Protein AF-A0AAV9Z8F1-F1 (afdb_monomer_lite)

Foldseek 3Di:
DPLVVLVVVQVVVQVPDPDDDRDDSVNSVVVVVVVVVVVVVLVCLCPPVPAHQDPVPGGDRPDPVVVVVVVVVCVVDPD

Organism: NCBI:txid2862362

pLDDT: mean 80.75, std 13.17, range [55.34, 96.94]

Radius of gyration: 19.47 Å; chains: 1; bounding box: 49×25×37 Å

Structure (mmCIF, N/CA/C/O backbone):
data_AF-A0AAV9Z8F1-F1
#
_entry.id   AF-A0AAV9Z8F1-F1
#
loop_
_atom_site.group_PDB
_atom_site.id
_atom_site.type_symbol
_atom_site.label_atom_id
_atom_site.label_alt_id
_atom_site.label_comp_id
_atom_site.label_asym_id
_atom_site.label_entity_id
_atom_site.label_seq_id
_atom_site.pdbx_PDB_ins_code
_atom_site.Cartn_x
_atom_site.Cartn_y
_atom_site.Cartn_z
_atom_site.occupancy
_atom_site.B_iso_or_equiv
_atom_site.auth_seq_id
_atom_site.auth_comp_id
_atom_site.auth_asym_id
_atom_site.auth_atom_id
_atom_site.pdbx_PDB_model_num
ATOM 1 N N . TYR A 1 1 ? -11.291 5.308 -3.737 1.00 74.75 1 TYR A N 1
ATOM 2 C CA . TYR A 1 1 ? -12.192 4.149 -3.920 1.00 74.75 1 TYR A CA 1
ATOM 3 C C . TYR A 1 1 ? -13.610 4.507 -3.532 1.00 74.75 1 TYR A C 1
ATOM 5 O O . TYR A 1 1 ? -13.798 5.357 -2.664 1.00 74.75 1 TYR A O 1
ATOM 13 N N . LYS A 1 2 ? -14.593 3.870 -4.181 1.00 89.88 2 LYS A N 1
ATOM 14 C CA . LYS A 1 2 ? -16.013 4.075 -3.880 1.00 89.88 2 LYS A CA 1
ATOM 15 C C . LYS A 1 2 ? -16.280 3.703 -2.406 1.00 89.88 2 LYS A C 1
ATOM 17 O O . LYS A 1 2 ? -15.843 2.628 -1.989 1.00 89.88 2 LYS A O 1
ATOM 22 N N . PRO A 1 3 ? -16.984 4.540 -1.621 1.00 91.12 3 PRO A N 1
ATOM 23 C CA . PRO A 1 3 ? -17.246 4.272 -0.204 1.00 91.12 3 PRO A CA 1
ATOM 24 C C . PRO A 1 3 ? -17.853 2.886 0.105 1.00 91.12 3 PRO A C 1
ATOM 26 O O . PRO A 1 3 ? -17.405 2.265 1.067 1.00 91.12 3 PRO A O 1
ATOM 29 N N . PRO A 1 4 ? -18.782 2.335 -0.709 1.00 94.69 4 PRO A N 1
ATOM 30 C CA . PRO A 1 4 ? -19.320 0.992 -0.476 1.00 94.69 4 PRO A CA 1
ATOM 31 C C . PRO A 1 4 ? -18.260 -0.117 -0.482 1.00 94.69 4 PRO A C 1
ATOM 33 O O . PRO A 1 4 ? -18.333 -1.034 0.328 1.00 94.69 4 PRO A O 1
ATOM 36 N N . VAL A 1 5 ? -17.246 -0.011 -1.347 1.00 92.69 5 VAL A N 1
ATOM 37 C CA . VAL A 1 5 ? -16.166 -1.008 -1.446 1.00 92.69 5 VAL A CA 1
ATOM 38 C C . VAL A 1 5 ? -15.303 -0.982 -0.190 1.00 92.69 5 VAL A C 1
ATOM 40 O O . VAL A 1 5 ? -15.008 -2.024 0.383 1.00 92.69 5 VAL A O 1
ATOM 43 N N . ILE A 1 6 ? -14.951 0.215 0.286 1.00 95.56 6 ILE A N 1
ATOM 44 C CA . ILE A 1 6 ? -14.146 0.379 1.504 1.00 95.56 6 ILE A CA 1
ATOM 45 C C . ILE A 1 6 ? -14.885 -0.207 2.710 1.00 95.56 6 ILE A C 1
ATOM 47 O O . ILE A 1 6 ? -14.279 -0.916 3.512 1.00 95.56 6 ILE A O 1
ATOM 51 N N . ARG A 1 7 ? -16.199 0.034 2.809 1.00 95.56 7 ARG A N 1
ATOM 52 C CA . ARG A 1 7 ? -17.046 -0.558 3.851 1.00 95.56 7 ARG A CA 1
ATOM 53 C C . ARG A 1 7 ? -17.079 -2.076 3.778 1.00 95.5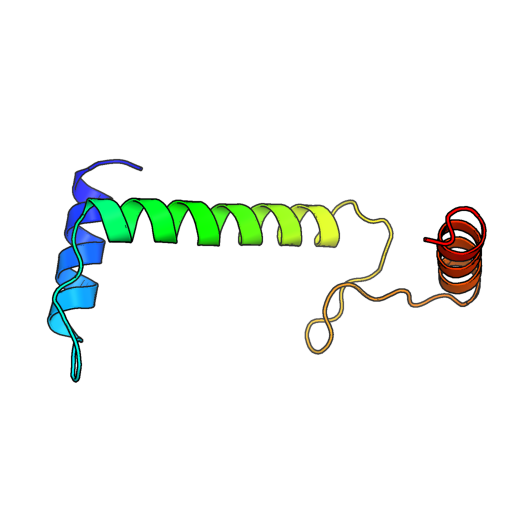6 7 ARG A C 1
ATOM 55 O O . ARG A 1 7 ? -16.856 -2.727 4.794 1.00 95.56 7 ARG A O 1
ATOM 62 N N . ALA A 1 8 ? -17.299 -2.639 2.592 1.00 95.44 8 ALA A N 1
ATOM 63 C CA . ALA A 1 8 ? -17.295 -4.086 2.400 1.00 95.44 8 ALA A CA 1
ATOM 64 C C . ALA A 1 8 ? -15.954 -4.708 2.830 1.00 95.44 8 ALA A C 1
ATOM 66 O O . ALA A 1 8 ? -15.942 -5.671 3.594 1.00 95.44 8 ALA A O 1
ATOM 67 N N . CYS A 1 9 ? -14.825 -4.110 2.431 1.00 93.75 9 CYS A N 1
ATOM 68 C CA . CYS A 1 9 ? -13.494 -4.546 2.856 1.00 93.75 9 CYS A CA 1
ATOM 69 C C . CYS A 1 9 ? -13.309 -4.443 4.375 1.00 93.75 9 CYS A C 1
ATOM 71 O O . CYS A 1 9 ? -12.807 -5.375 4.996 1.00 93.75 9 CYS A O 1
ATOM 73 N N . MET A 1 10 ? -13.736 -3.340 4.993 1.00 96.31 10 MET A N 1
ATOM 74 C CA . MET A 1 10 ? -13.660 -3.169 6.443 1.00 96.31 10 MET A CA 1
ATOM 75 C C . MET A 1 10 ? -14.450 -4.256 7.180 1.00 96.31 10 MET A C 1
ATOM 77 O O . MET A 1 10 ? -13.915 -4.864 8.105 1.00 96.31 10 MET A O 1
ATOM 81 N N . HIS A 1 11 ? -15.691 -4.532 6.768 1.00 96.94 11 HIS A N 1
ATOM 82 C CA . HIS A 1 11 ? -16.499 -5.604 7.356 1.00 96.94 11 HIS A CA 1
ATOM 83 C C . HIS A 1 11 ? -15.850 -6.975 7.160 1.00 96.94 11 HIS A C 1
ATOM 85 O O . HIS A 1 11 ? -15.747 -7.745 8.112 1.00 96.94 11 HIS A O 1
ATOM 91 N N . HIS A 1 12 ? -15.351 -7.249 5.954 1.00 95.62 12 HIS A N 1
ATOM 92 C CA . HIS A 1 12 ? -14.665 -8.495 5.634 1.00 95.62 12 HIS A CA 1
ATOM 93 C C . HIS A 1 12 ? -13.429 -8.727 6.517 1.00 95.62 12 HIS A C 1
ATOM 95 O O . HIS A 1 12 ? -13.239 -9.832 7.026 1.00 95.62 12 HIS A O 1
ATOM 101 N N . LEU A 1 13 ? -12.607 -7.691 6.714 1.00 94.06 13 LEU A N 1
ATOM 102 C CA . LEU A 1 13 ? -11.410 -7.752 7.554 1.00 94.06 13 LEU A CA 1
ATOM 103 C C . LEU A 1 13 ? -11.776 -7.895 9.029 1.00 94.06 13 LEU A C 1
ATOM 105 O O . LEU A 1 13 ? -11.225 -8.750 9.712 1.00 94.06 13 LEU A O 1
ATOM 109 N N . ASN A 1 14 ? -12.734 -7.102 9.512 1.00 96.06 14 ASN A N 1
ATOM 110 C CA . ASN A 1 14 ? -13.176 -7.153 10.904 1.00 96.06 14 ASN A CA 1
ATOM 111 C C . ASN A 1 14 ? -13.798 -8.502 11.279 1.00 96.06 14 ASN A C 1
ATOM 113 O O . ASN A 1 14 ? -13.613 -8.942 12.408 1.00 96.06 14 ASN A O 1
ATOM 117 N N . GLY A 1 15 ? -14.463 -9.184 10.343 1.00 96.12 15 GLY A N 1
ATOM 118 C CA . GLY A 1 15 ? -14.982 -10.540 10.550 1.00 96.12 15 GLY A CA 1
ATOM 119 C C . GLY A 1 15 ? -13.909 -11.633 10.652 1.00 96.12 15 GLY A C 1
ATOM 120 O O . GLY A 1 15 ? -14.250 -12.777 10.921 1.00 96.12 15 GLY A O 1
ATOM 121 N N . ARG A 1 16 ? -12.629 -11.305 10.424 1.00 95.06 16 ARG A N 1
ATOM 122 C CA . ARG A 1 16 ? -11.487 -12.241 10.443 1.00 95.06 16 ARG A CA 1
ATOM 123 C C . ARG A 1 16 ? -10.429 -11.885 11.487 1.00 95.06 16 ARG A C 1
ATOM 125 O O . ARG A 1 16 ? -9.363 -12.493 11.513 1.00 95.06 16 ARG A O 1
ATOM 132 N N . ILE A 1 17 ? -10.681 -10.878 12.321 1.00 92.88 17 ILE A N 1
ATOM 133 C CA . ILE A 1 17 ? -9.734 -10.494 13.369 1.00 92.88 17 ILE A CA 1
ATOM 134 C C . ILE A 1 17 ? -9.763 -11.557 14.465 1.00 92.88 17 ILE A C 1
ATOM 136 O O . ILE A 1 17 ? -10.780 -11.729 15.128 1.00 92.88 17 ILE A O 1
ATOM 140 N N . ILE A 1 18 ? -8.629 -12.226 14.667 1.00 91.50 18 ILE A N 1
ATOM 141 C CA . ILE A 1 18 ? -8.407 -13.146 15.793 1.00 91.50 18 ILE A CA 1
ATOM 142 C C . ILE A 1 18 ? -7.757 -12.385 16.960 1.00 91.50 18 ILE A C 1
ATOM 144 O O . ILE A 1 18 ? -8.141 -12.562 18.110 1.00 91.50 18 ILE A O 1
ATOM 148 N N . ILE A 1 19 ? -6.804 -11.490 16.662 1.00 91.88 19 ILE A N 1
ATOM 149 C CA . ILE A 1 19 ? -6.070 -10.670 17.639 1.00 91.88 19 ILE A CA 1
ATOM 150 C C . ILE A 1 19 ? -5.980 -9.219 17.135 1.00 91.88 19 ILE A C 1
ATOM 152 O O . ILE A 1 19 ? -5.725 -8.969 15.954 1.00 91.88 19 ILE A O 1
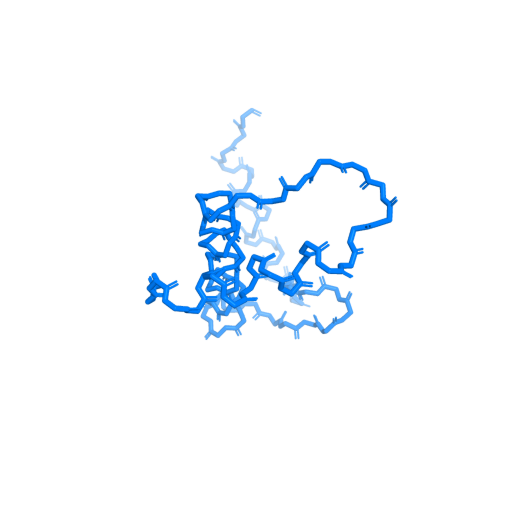ATOM 156 N N . GLY A 1 20 ? -6.155 -8.257 18.046 1.00 90.12 20 GLY A N 1
ATOM 157 C CA . GLY A 1 20 ? -5.980 -6.822 17.798 1.00 90.12 20 GLY A CA 1
ATO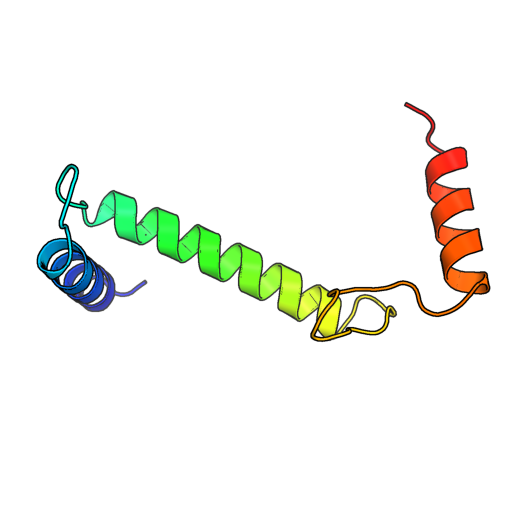M 158 C C . GLY A 1 20 ? -7.278 -6.027 17.610 1.00 90.12 20 GLY A C 1
ATOM 159 O O . GLY A 1 20 ? -8.387 -6.534 17.756 1.00 90.12 20 GLY A O 1
ATOM 160 N N . GLY A 1 21 ? -7.128 -4.733 17.313 1.00 93.12 21 GLY A N 1
ATOM 161 C CA . GLY A 1 21 ? -8.244 -3.789 17.204 1.00 93.12 21 GLY A CA 1
ATOM 162 C C . GLY A 1 21 ? -8.968 -3.810 15.853 1.00 93.12 21 GLY A C 1
ATOM 163 O O . GLY A 1 21 ? -8.361 -4.076 14.803 1.00 93.12 21 GLY A O 1
ATOM 164 N N . LYS A 1 22 ? -10.264 -3.458 15.891 1.00 95.31 22 LYS A N 1
ATOM 165 C CA . LYS A 1 22 ? -11.118 -3.284 14.705 1.00 95.31 22 LYS A CA 1
ATOM 166 C C . LYS A 1 22 ? -10.498 -2.284 13.727 1.00 95.31 22 LYS A C 1
ATOM 168 O O . LYS A 1 22 ? -9.987 -1.235 14.113 1.00 95.31 22 LYS A O 1
ATOM 173 N N . LYS A 1 23 ? -10.571 -2.602 12.438 1.00 94.75 23 LYS A N 1
ATOM 174 C CA . LYS A 1 23 ? -10.146 -1.732 11.342 1.00 94.75 23 LYS A CA 1
ATOM 175 C C . LYS A 1 23 ? -11.211 -0.672 11.084 1.00 94.75 23 LYS A C 1
ATOM 177 O O . LYS A 1 23 ? -12.402 -0.982 11.064 1.00 94.75 23 LYS A O 1
ATOM 182 N N . SER A 1 24 ? -10.761 0.560 10.864 1.00 96.75 24 SER A N 1
ATOM 183 C CA . SER A 1 24 ? -11.598 1.694 10.468 1.00 96.75 24 SER A CA 1
ATOM 184 C C . SER A 1 24 ? -11.621 1.857 8.947 1.00 96.75 24 SER A C 1
ATOM 186 O O . SER A 1 24 ? -10.655 1.507 8.266 1.00 96.75 24 SER A O 1
ATOM 188 N N . GLU A 1 25 ? -12.681 2.460 8.400 1.00 95.94 25 GLU A N 1
ATOM 189 C CA . GLU A 1 25 ? -12.761 2.759 6.961 1.00 95.94 25 GLU A CA 1
ATOM 190 C C . GLU A 1 25 ? -11.584 3.616 6.477 1.00 95.94 25 GLU A C 1
ATOM 192 O O . GLU A 1 25 ? -11.055 3.394 5.387 1.00 95.94 25 GLU A O 1
ATOM 197 N N . LYS A 1 26 ? -11.148 4.589 7.293 1.00 96.25 26 LYS A N 1
ATOM 198 C CA . LYS A 1 26 ? -9.987 5.436 6.988 1.00 96.25 26 LYS A CA 1
ATOM 199 C C . LYS A 1 26 ? -8.719 4.593 6.857 1.00 96.25 26 LYS A C 1
ATOM 201 O O . LYS A 1 26 ? -8.013 4.732 5.863 1.00 96.25 26 LYS A O 1
ATOM 206 N N . GLY A 1 27 ? -8.461 3.699 7.813 1.00 95.31 27 GLY A N 1
ATOM 207 C CA . GLY A 1 27 ? -7.291 2.820 7.778 1.00 95.31 27 GLY A CA 1
ATOM 208 C C . GLY A 1 27 ? -7.307 1.875 6.576 1.00 95.31 27 GLY A C 1
ATOM 209 O O . GLY A 1 27 ? -6.308 1.754 5.873 1.00 95.31 27 GLY A O 1
ATOM 210 N N . VAL A 1 28 ? -8.462 1.272 6.278 1.00 95.69 28 VAL A N 1
ATOM 211 C CA . VAL A 1 28 ? -8.630 0.395 5.106 1.00 95.69 28 VAL A CA 1
ATOM 212 C C . VAL A 1 28 ? -8.399 1.160 3.803 1.00 95.69 28 VAL A C 1
ATOM 214 O O . VAL A 1 28 ? -7.731 0.658 2.905 1.00 95.69 28 VAL A O 1
ATOM 217 N N . ARG A 1 29 ? -8.898 2.396 3.696 1.00 95.50 29 ARG A N 1
ATOM 218 C CA . ARG A 1 29 ? -8.683 3.248 2.519 1.00 95.50 29 ARG A CA 1
ATOM 219 C C . ARG A 1 29 ? -7.205 3.533 2.271 1.00 95.50 29 ARG A C 1
ATOM 221 O O . ARG A 1 29 ? -6.777 3.419 1.127 1.00 95.50 29 ARG A O 1
ATOM 228 N N . VAL A 1 30 ? -6.470 3.921 3.315 1.00 95.69 30 VAL A N 1
ATOM 229 C CA . VAL A 1 30 ? -5.027 4.195 3.224 1.00 95.69 30 VAL A CA 1
ATOM 230 C C . VAL A 1 30 ? -4.300 2.931 2.785 1.00 95.69 30 VAL A C 1
ATOM 232 O O . VAL A 1 30 ? -3.616 2.949 1.771 1.00 95.69 30 VAL A O 1
ATOM 235 N N . LYS A 1 31 ? -4.566 1.798 3.444 1.00 92.75 31 LYS A N 1
ATOM 236 C CA . LYS A 1 31 ? -3.880 0.547 3.118 1.00 92.75 31 LYS A CA 1
ATOM 237 C C . LYS A 1 31 ? -4.151 0.068 1.692 1.00 92.75 31 LYS A C 1
ATOM 239 O O . LYS A 1 31 ? -3.246 -0.433 1.034 1.00 92.75 31 LYS A O 1
ATOM 244 N N . LEU A 1 32 ? -5.381 0.232 1.200 1.00 91.12 32 LEU A N 1
ATOM 245 C CA . LEU A 1 32 ? -5.698 -0.051 -0.199 1.00 91.12 32 LEU A CA 1
ATOM 246 C C . LEU A 1 32 ? -4.901 0.860 -1.138 1.00 91.12 32 LEU A C 1
ATOM 248 O O . LEU A 1 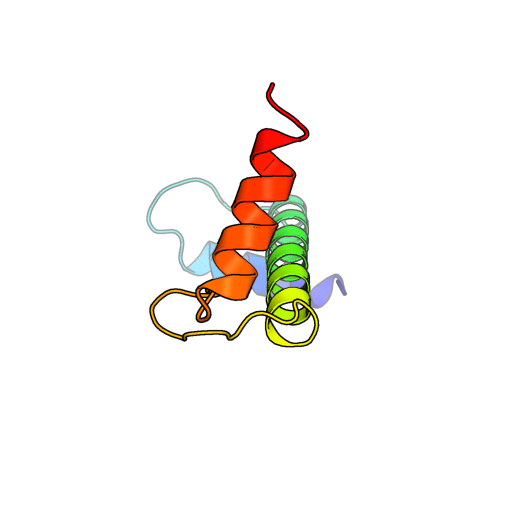32 ? -4.339 0.366 -2.108 1.00 91.12 32 LEU A O 1
ATOM 252 N N . ALA A 1 33 ? -4.822 2.163 -0.854 1.00 91.44 33 ALA A N 1
ATOM 253 C CA . ALA A 1 33 ? -4.025 3.082 -1.663 1.00 91.44 33 ALA A CA 1
ATOM 254 C C . ALA A 1 33 ? -2.545 2.663 -1.715 1.00 91.44 33 ALA A C 1
ATOM 256 O O . ALA A 1 33 ? -1.984 2.628 -2.807 1.00 91.44 33 ALA A O 1
ATOM 257 N N . ASP A 1 34 ? -1.964 2.258 -0.582 1.00 92.31 34 ASP A N 1
ATOM 258 C CA . ASP A 1 34 ? -0.581 1.772 -0.513 1.00 92.31 34 ASP A CA 1
ATOM 259 C C . ASP A 1 34 ? -0.376 0.521 -1.378 1.00 92.31 34 ASP A C 1
ATOM 261 O O . ASP A 1 34 ? 0.527 0.479 -2.210 1.00 92.31 34 ASP A O 1
ATOM 265 N N . ILE A 1 35 ? -1.252 -0.484 -1.235 1.00 89.31 35 ILE A N 1
ATOM 266 C CA . ILE A 1 35 ? -1.176 -1.741 -1.998 1.00 89.31 35 ILE A CA 1
ATOM 267 C C . ILE A 1 35 ? -1.259 -1.468 -3.500 1.00 89.31 35 ILE A C 1
ATOM 269 O O . ILE A 1 35 ? -0.476 -2.010 -4.276 1.00 89.31 35 ILE A O 1
ATOM 273 N N . PHE A 1 36 ? -2.186 -0.611 -3.928 1.00 88.12 36 PHE A N 1
ATOM 274 C CA . PHE A 1 36 ? -2.313 -0.265 -5.340 1.00 88.12 36 PHE A CA 1
ATOM 275 C C . PHE A 1 36 ? -1.152 0.601 -5.843 1.00 88.12 36 PHE A C 1
ATOM 277 O O . PHE A 1 36 ? -0.801 0.502 -7.018 1.00 88.12 36 PHE A O 1
ATOM 284 N N . GLY A 1 37 ? -0.546 1.424 -4.984 1.00 87.69 37 GLY A N 1
ATOM 285 C CA . GLY A 1 37 ? 0.692 2.140 -5.288 1.00 87.69 37 GLY A CA 1
ATOM 286 C C . GLY A 1 37 ? 1.837 1.173 -5.581 1.00 87.69 37 GLY A C 1
ATOM 287 O O . GLY A 1 37 ? 2.453 1.264 -6.641 1.00 87.69 37 GLY A O 1
ATOM 288 N N . ILE A 1 38 ? 2.039 0.187 -4.702 1.00 86.50 38 ILE A N 1
ATOM 289 C CA . ILE A 1 38 ? 3.032 -0.881 -4.883 1.00 86.50 38 ILE A CA 1
ATOM 290 C C . ILE A 1 38 ? 2.740 -1.671 -6.159 1.00 86.50 38 ILE A C 1
ATOM 292 O O . ILE A 1 38 ? 3.620 -1.808 -7.001 1.00 86.50 38 ILE A O 1
ATOM 296 N N . TYR A 1 39 ? 1.499 -2.127 -6.352 1.00 85.56 39 TYR A N 1
ATOM 297 C CA . TYR A 1 39 ? 1.103 -2.877 -7.546 1.00 85.56 39 TYR A CA 1
ATOM 298 C C . TYR A 1 39 ? 1.402 -2.111 -8.839 1.00 85.56 39 TYR A C 1
ATOM 300 O O . TYR A 1 39 ? 1.899 -2.692 -9.800 1.00 85.56 39 TYR A O 1
ATOM 308 N N . ARG A 1 40 ? 1.133 -0.800 -8.874 1.00 84.81 40 ARG A N 1
ATOM 309 C CA . ARG A 1 40 ? 1.457 0.047 -10.030 1.00 84.81 40 ARG A CA 1
ATOM 310 C C . ARG A 1 40 ? 2.959 0.189 -10.236 1.00 84.81 40 ARG A C 1
ATOM 312 O O . ARG A 1 40 ? 3.392 0.123 -11.380 1.00 84.81 40 ARG A O 1
ATOM 319 N N . GLY A 1 41 ? 3.731 0.367 -9.163 1.00 82.25 41 GLY A N 1
ATOM 320 C CA . GLY A 1 41 ? 5.193 0.411 -9.225 1.00 82.25 41 GLY A CA 1
ATOM 321 C C . GLY A 1 41 ? 5.772 -0.889 -9.780 1.00 82.25 41 GLY A C 1
ATOM 322 O O . GLY A 1 41 ? 6.519 -0.862 -10.750 1.00 82.25 41 GLY A O 1
ATOM 323 N N . VAL A 1 42 ? 5.332 -2.029 -9.248 1.00 78.81 42 VAL A N 1
ATOM 324 C CA . VAL A 1 42 ? 5.696 -3.366 -9.736 1.00 78.81 42 VAL A CA 1
ATOM 325 C C . VAL A 1 42 ? 5.282 -3.554 -11.195 1.00 78.81 42 VAL A C 1
ATOM 327 O O . VAL A 1 42 ? 6.097 -3.959 -12.011 1.00 78.81 42 VAL A O 1
ATOM 330 N N . SER A 1 43 ? 4.054 -3.184 -11.564 1.00 80.12 43 SER A N 1
ATOM 331 C CA . SER A 1 43 ? 3.572 -3.287 -12.951 1.00 80.12 43 SER A CA 1
ATOM 332 C C . SER A 1 43 ? 4.373 -2.419 -13.916 1.00 80.12 43 SER A C 1
ATOM 334 O O . SER A 1 43 ? 4.635 -2.828 -15.045 1.00 80.12 43 SER A O 1
ATOM 336 N N . TYR A 1 44 ? 4.772 -1.223 -13.482 1.00 82.06 44 TYR A N 1
ATOM 337 C CA . TYR A 1 44 ? 5.652 -0.362 -14.257 1.00 82.06 44 TYR A CA 1
ATOM 338 C C . TYR A 1 44 ? 7.018 -1.018 -14.451 1.00 82.06 44 TYR A C 1
ATOM 340 O O . TYR A 1 44 ? 7.500 -1.068 -15.577 1.00 82.06 44 TYR A O 1
ATOM 348 N N . LEU A 1 45 ? 7.606 -1.566 -13.384 1.00 75.44 45 LEU A N 1
ATOM 349 C CA . LEU A 1 45 ? 8.878 -2.272 -13.476 1.00 75.44 45 LEU A CA 1
ATOM 350 C C . LEU A 1 45 ? 8.766 -3.467 -14.433 1.00 75.44 45 LEU A C 1
ATOM 352 O O . LEU A 1 45 ? 9.477 -3.499 -15.425 1.00 75.44 45 LEU A O 1
ATOM 356 N N . MET A 1 46 ? 7.784 -4.350 -14.244 1.00 67.94 46 MET A N 1
ATOM 357 C CA . MET A 1 46 ? 7.542 -5.511 -15.116 1.00 67.94 46 MET A CA 1
ATOM 358 C C . MET A 1 46 ? 7.430 -5.169 -16.605 1.00 67.94 46 MET A C 1
ATOM 360 O O . MET A 1 46 ? 7.836 -5.956 -17.450 1.00 67.94 46 MET A O 1
ATOM 364 N N . THR A 1 47 ? 6.818 -4.032 -16.941 1.00 72.25 47 THR A N 1
ATOM 365 C CA . THR A 1 47 ? 6.458 -3.721 -18.335 1.00 72.25 47 THR A CA 1
ATOM 366 C C . THR A 1 47 ? 7.370 -2.696 -18.997 1.00 72.25 47 THR A C 1
ATOM 368 O O . THR A 1 47 ? 7.304 -2.537 -20.215 1.00 72.25 47 THR A O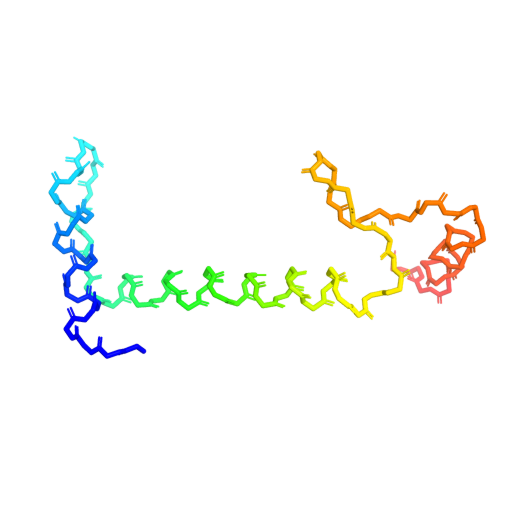 1
ATOM 371 N N . ARG A 1 48 ? 8.166 -1.946 -18.224 1.00 67.88 48 ARG A N 1
ATOM 372 C CA . ARG A 1 48 ? 8.891 -0.765 -18.721 1.00 67.88 48 ARG A CA 1
ATOM 373 C C . ARG A 1 48 ? 10.284 -0.557 -18.127 1.00 67.88 48 ARG A C 1
ATOM 375 O O . ARG A 1 48 ? 10.932 0.397 -18.546 1.00 67.88 48 ARG A O 1
ATOM 382 N N . SER A 1 49 ? 10.764 -1.373 -17.180 1.00 64.75 49 SER A N 1
ATOM 383 C CA . SER A 1 49 ? 12.102 -1.154 -16.594 1.00 64.75 49 SER A CA 1
ATOM 384 C C . SER A 1 49 ? 13.260 -1.588 -17.491 1.00 64.75 49 SER A C 1
ATOM 386 O O . SER A 1 49 ? 14.404 -1.319 -17.143 1.00 64.75 49 SER A O 1
ATOM 388 N N . GLY A 1 50 ? 12.996 -2.269 -18.610 1.00 61.03 50 GLY A N 1
ATOM 389 C CA . GLY A 1 50 ? 14.036 -2.856 -19.462 1.00 61.03 50 GLY A CA 1
ATOM 390 C C . GLY A 1 50 ? 14.667 -4.126 -18.879 1.00 61.03 50 GLY A C 1
ATOM 391 O O . GLY A 1 50 ? 15.136 -4.951 -19.650 1.00 61.03 50 GLY A O 1
ATOM 392 N N . GLY A 1 51 ? 14.589 -4.323 -17.558 1.00 64.38 51 GLY A N 1
ATOM 393 C CA . GLY A 1 51 ? 14.972 -5.561 -16.885 1.00 64.38 51 GLY A CA 1
ATOM 394 C C . GLY A 1 51 ? 13.958 -6.681 -17.108 1.00 64.38 51 GLY A C 1
ATOM 395 O O . GLY A 1 51 ? 12.798 -6.458 -17.461 1.00 64.38 51 GLY A O 1
ATOM 396 N N . THR A 1 52 ? 14.403 -7.909 -16.888 1.00 67.75 52 THR A N 1
ATOM 397 C CA . THR A 1 52 ? 13.574 -9.105 -17.037 1.00 67.75 52 THR A CA 1
ATOM 398 C C . THR A 1 52 ? 12.993 -9.485 -15.677 1.00 67.75 52 THR A C 1
ATOM 400 O O . THR A 1 52 ? 13.662 -9.416 -14.645 1.00 67.75 52 THR A O 1
ATOM 403 N N . TRP A 1 53 ? 11.700 -9.805 -15.662 1.00 70.06 53 TRP A N 1
ATOM 404 C CA . TRP A 1 53 ? 10.984 -10.125 -14.433 1.00 70.06 53 TRP A CA 1
ATOM 405 C C . TRP A 1 53 ? 10.957 -11.633 -14.217 1.00 70.06 53 TRP A C 1
ATOM 407 O O . TRP A 1 53 ? 10.474 -12.371 -15.073 1.00 70.06 53 TRP A O 1
ATOM 417 N N . ASP A 1 54 ? 11.450 -12.061 -13.064 1.00 73.62 54 ASP A N 1
ATOM 418 C CA . ASP A 1 54 ? 11.410 -13.437 -12.591 1.00 73.62 54 ASP A CA 1
ATOM 419 C C . ASP A 1 54 ? 10.321 -13.581 -11.509 1.00 73.62 54 ASP A C 1
ATOM 421 O O . ASP A 1 54 ? 10.158 -12.700 -10.663 1.00 73.62 54 ASP A O 1
ATOM 425 N N . GLU A 1 55 ? 9.519 -14.650 -11.547 1.00 70.19 55 GLU A N 1
ATOM 426 C CA . GLU A 1 55 ? 8.412 -14.831 -10.590 1.00 70.19 55 GLU A CA 1
ATOM 427 C C . GLU A 1 55 ? 8.889 -15.198 -9.174 1.00 70.19 55 GLU A C 1
ATOM 429 O O . GLU A 1 55 ? 8.206 -14.853 -8.206 1.00 70.19 55 GLU A O 1
ATOM 434 N N . ASP A 1 56 ? 10.064 -15.822 -9.043 1.00 70.44 56 ASP A N 1
ATOM 435 C CA . ASP A 1 56 ? 10.646 -16.227 -7.761 1.00 70.44 56 ASP A CA 1
ATOM 436 C C . ASP A 1 56 ? 11.456 -15.087 -7.115 1.00 70.44 56 ASP A C 1
ATOM 438 O O . ASP A 1 56 ? 11.458 -14.930 -5.890 1.00 70.44 56 ASP A O 1
ATOM 442 N N . PHE A 1 57 ? 12.120 -14.261 -7.929 1.00 64.38 57 PHE A N 1
ATOM 443 C CA . PHE A 1 57 ? 13.099 -13.266 -7.480 1.00 64.38 57 PHE A CA 1
ATOM 444 C C . PHE A 1 57 ? 12.742 -11.805 -7.818 1.00 64.38 57 PHE A C 1
ATOM 446 O O . PHE A 1 57 ? 13.347 -10.887 -7.263 1.00 64.38 57 PHE A O 1
ATOM 453 N N . GLY A 1 58 ? 11.737 -11.552 -8.659 1.00 69.88 58 GLY A N 1
ATOM 454 C CA . GLY A 1 58 ? 11.272 -10.210 -9.026 1.00 69.88 58 GLY A CA 1
ATOM 455 C C . GLY A 1 58 ? 12.039 -9.570 -10.190 1.00 69.88 58 GLY A C 1
ATOM 456 O O . GLY A 1 58 ? 12.519 -10.253 -11.092 1.00 69.88 58 GLY A O 1
ATOM 457 N N . ALA A 1 59 ? 12.121 -8.232 -10.215 1.00 66.12 59 ALA A N 1
ATOM 458 C CA . ALA A 1 59 ? 12.890 -7.513 -11.237 1.00 66.12 59 ALA A CA 1
ATOM 459 C C . ALA A 1 59 ? 14.384 -7.802 -11.072 1.00 66.12 59 ALA A C 1
ATOM 461 O O . ALA A 1 59 ? 15.001 -7.294 -10.135 1.00 66.12 59 ALA A O 1
ATOM 462 N N . ASN A 1 60 ? 14.953 -8.561 -12.006 1.00 63.28 60 ASN A N 1
ATOM 463 C CA . ASN A 1 60 ? 16.368 -8.884 -12.018 1.00 63.28 60 ASN A CA 1
ATOM 464 C C . ASN A 1 60 ? 17.077 -8.277 -13.221 1.00 63.28 60 ASN A C 1
ATOM 466 O O . ASN A 1 60 ? 16.514 -8.059 -14.298 1.00 63.28 60 ASN A O 1
ATOM 470 N N . VAL A 1 61 ? 18.357 -8.022 -12.996 1.00 58.09 61 VAL A N 1
ATOM 471 C CA . VAL A 1 61 ? 19.314 -7.657 -14.023 1.00 58.09 61 VAL A CA 1
ATOM 472 C C . VAL A 1 61 ? 19.927 -8.962 -14.513 1.00 58.09 61 VAL A C 1
ATOM 474 O O . VAL A 1 61 ? 20.659 -9.614 -13.775 1.00 58.09 61 VAL A O 1
ATOM 477 N N . ILE A 1 62 ? 19.544 -9.413 -15.707 1.00 62.19 62 ILE A N 1
ATOM 478 C CA . ILE A 1 62 ? 19.896 -10.770 -16.167 1.00 62.19 62 ILE A CA 1
ATOM 479 C C . ILE A 1 62 ? 21.178 -10.752 -17.002 1.00 62.19 62 ILE A C 1
ATOM 481 O O . ILE A 1 62 ? 21.854 -11.772 -17.138 1.00 62.19 62 ILE A O 1
ATOM 485 N N . THR A 1 63 ? 21.558 -9.589 -17.536 1.00 63.84 63 THR A N 1
ATOM 486 C CA . THR A 1 63 ? 22.760 -9.457 -18.359 1.00 63.84 63 THR A CA 1
ATOM 487 C C . THR A 1 63 ? 23.887 -8.748 -17.615 1.00 63.84 63 THR A C 1
ATOM 489 O O . THR A 1 63 ? 23.675 -7.746 -16.933 1.00 63.84 63 THR A O 1
ATOM 492 N N . GLN A 1 64 ? 25.117 -9.241 -17.797 1.00 64.94 64 GLN A N 1
ATOM 493 C CA . GLN A 1 64 ? 26.320 -8.630 -17.221 1.00 64.94 64 GLN A CA 1
ATOM 494 C C . GLN A 1 64 ? 26.447 -7.150 -17.618 1.00 64.94 64 GLN A C 1
ATOM 496 O O . GLN A 1 64 ? 26.808 -6.318 -16.803 1.00 64.94 64 GLN A O 1
ATOM 501 N N . THR A 1 65 ? 26.045 -6.794 -18.840 1.00 67.44 65 THR A N 1
ATOM 502 C CA . THR A 1 65 ? 26.074 -5.408 -19.325 1.00 67.44 65 THR A CA 1
ATOM 503 C C . THR A 1 65 ? 25.138 -4.478 -18.548 1.00 67.44 65 THR A C 1
ATOM 505 O O . THR A 1 65 ? 25.501 -3.339 -18.270 1.00 67.44 65 THR A O 1
ATOM 508 N N . GLU A 1 66 ? 23.939 -4.931 -18.183 1.00 66.31 66 GLU A N 1
ATOM 509 C CA . GLU A 1 66 ? 23.019 -4.131 -17.367 1.00 66.31 66 GLU A CA 1
ATOM 510 C C . GLU A 1 66 ? 23.508 -4.016 -15.914 1.00 66.31 66 GLU A C 1
ATOM 512 O O . GLU A 1 66 ? 23.308 -2.973 -15.288 1.00 66.31 66 GLU A O 1
ATOM 517 N N . GLN A 1 67 ? 24.179 -5.053 -15.398 1.00 71.62 67 GLN A N 1
ATOM 518 C CA . GLN A 1 67 ? 24.813 -5.039 -14.078 1.00 71.62 67 GLN A CA 1
ATOM 519 C C . GLN A 1 67 ? 25.937 -3.996 -14.049 1.00 71.62 67 GLN A C 1
ATOM 521 O O . GLN A 1 67 ? 25.968 -3.155 -13.153 1.00 71.62 67 GLN A O 1
ATOM 526 N N . ASP A 1 68 ? 26.784 -3.975 -15.081 1.00 74.50 68 ASP A N 1
ATOM 527 C CA . ASP A 1 68 ? 27.896 -3.030 -15.211 1.00 74.50 68 ASP A CA 1
ATOM 528 C C . ASP A 1 68 ? 27.399 -1.569 -15.305 1.00 74.50 68 ASP A C 1
ATOM 530 O O . ASP A 1 68 ? 27.993 -0.656 -14.725 1.00 74.50 68 ASP A O 1
ATOM 534 N N . VAL A 1 69 ? 26.274 -1.324 -15.994 1.00 70.50 69 VAL A N 1
ATOM 535 C CA . VAL A 1 69 ? 25.633 0.005 -16.043 1.00 70.50 69 VAL A CA 1
ATOM 536 C C . VAL A 1 69 ? 25.095 0.407 -14.670 1.00 70.50 69 VAL A C 1
ATOM 538 O O . VAL A 1 69 ? 25.295 1.548 -14.247 1.00 70.50 69 VAL A O 1
ATOM 541 N N . TRP A 1 70 ? 24.428 -0.509 -13.964 1.00 67.44 70 TRP A N 1
ATOM 542 C CA . TRP A 1 70 ? 23.907 -0.242 -12.623 1.00 67.44 70 TRP A CA 1
ATOM 543 C C . TRP A 1 70 ? 25.019 0.047 -11.613 1.00 67.44 70 TRP A C 1
ATOM 545 O O . TRP A 1 70 ? 24.920 1.024 -10.868 1.00 67.44 70 TRP A O 1
ATOM 555 N N . GLU A 1 71 ? 26.103 -0.728 -11.631 1.00 73.06 71 GLU A N 1
ATOM 556 C CA . GLU A 1 71 ? 27.290 -0.473 -10.811 1.00 73.06 71 GLU A CA 1
ATOM 557 C C . GLU A 1 71 ? 27.933 0.876 -11.149 1.00 73.06 71 GLU A C 1
ATOM 559 O O . GLU A 1 71 ? 28.274 1.639 -10.244 1.00 73.06 71 GLU A O 1
ATOM 564 N N . GLY A 1 72 ? 28.016 1.233 -12.435 1.00 72.62 72 GLY A N 1
ATOM 565 C CA . GLY A 1 72 ? 28.503 2.541 -12.874 1.00 72.62 72 GLY A CA 1
ATOM 566 C C . GLY A 1 72 ? 27.667 3.714 -12.348 1.00 72.62 72 GLY A C 1
ATOM 567 O O . GLY A 1 72 ? 28.222 4.733 -11.935 1.00 72.62 72 GLY A O 1
ATOM 568 N N . VAL A 1 73 ? 26.337 3.580 -12.310 1.00 71.44 73 VAL A N 1
ATOM 569 C CA . VAL A 1 73 ? 25.433 4.608 -11.761 1.00 71.44 73 VAL A CA 1
ATOM 570 C C . VAL A 1 73 ? 25.605 4.762 -10.247 1.00 71.44 73 VAL A C 1
ATOM 572 O O . VAL A 1 73 ? 25.617 5.894 -9.760 1.00 71.44 73 VAL A O 1
ATOM 575 N N . ILE A 1 74 ? 25.771 3.655 -9.515 1.00 69.88 74 ILE A N 1
ATOM 576 C CA . ILE A 1 74 ? 26.023 3.659 -8.065 1.00 69.88 74 ILE A CA 1
ATOM 577 C C . ILE A 1 74 ? 27.387 4.297 -7.762 1.00 69.88 74 ILE A C 1
ATOM 579 O O . ILE A 1 74 ? 27.481 5.190 -6.924 1.00 69.88 74 ILE A O 1
ATOM 583 N N . LEU A 1 75 ? 28.437 3.915 -8.495 1.00 70.25 75 LEU A N 1
ATOM 584 C CA . LEU A 1 75 ? 29.787 4.469 -8.336 1.00 70.25 75 LEU A CA 1
ATOM 585 C C . LEU A 1 75 ? 29.878 5.958 -8.702 1.00 70.25 75 LEU A C 1
ATOM 587 O O . LEU A 1 75 ? 30.688 6.680 -8.126 1.00 70.25 75 LEU A O 1
ATOM 591 N N . ALA A 1 76 ? 29.056 6.433 -9.643 1.00 68.75 76 ALA A N 1
ATOM 592 C CA . ALA A 1 76 ? 28.992 7.844 -10.027 1.00 68.75 76 ALA A CA 1
ATOM 593 C C . ALA A 1 76 ? 28.224 8.721 -9.020 1.00 68.75 76 ALA A C 1
ATOM 595 O O . ALA A 1 76 ? 28.291 9.950 -9.104 1.00 68.75 76 ALA A O 1
ATOM 596 N N . ARG A 1 77 ? 27.489 8.113 -8.080 1.00 58.66 77 ARG A N 1
ATOM 597 C CA . ARG A 1 77 ? 26.812 8.800 -6.973 1.00 58.66 77 ARG A CA 1
ATOM 598 C C . ARG A 1 77 ? 27.087 8.080 -5.651 1.00 58.66 77 ARG A C 1
ATOM 600 O O . ARG A 1 77 ? 26.164 7.504 -5.077 1.00 58.66 77 ARG A O 1
ATOM 607 N N . PRO A 1 78 ? 28.341 8.107 -5.175 1.00 55.50 78 PRO A N 1
ATOM 608 C CA . PRO A 1 78 ? 28.662 7.568 -3.873 1.00 55.50 78 PRO A CA 1
ATOM 609 C C . PRO A 1 78 ? 28.145 8.560 -2.829 1.00 55.50 78 PRO A C 1
ATOM 611 O O 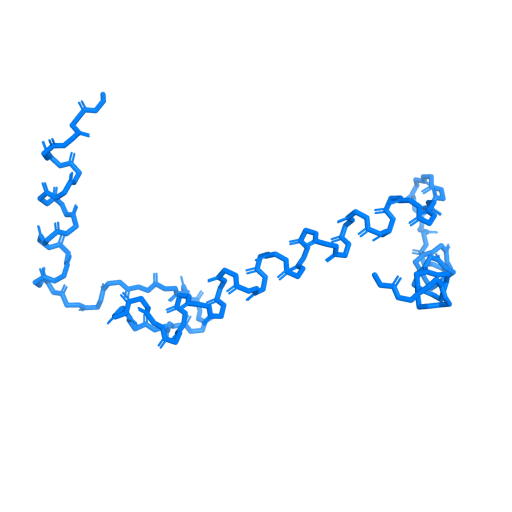. PRO A 1 78 ? 28.584 9.711 -2.784 1.00 55.50 78 PRO A O 1
ATOM 614 N N . GLU A 1 79 ? 27.170 8.133 -2.042 1.00 55.34 79 GLU A N 1
ATOM 615 C CA . GLU A 1 79 ? 26.837 8.771 -0.766 1.00 55.34 79 GLU A CA 1
ATOM 616 C C . GLU A 1 79 ? 27.734 8.221 0.344 1.00 55.34 79 GLU A C 1
ATOM 618 O O . GLU A 1 79 ? 27.996 6.995 0.344 1.00 55.34 79 GLU A O 1
#

Secondary structure (DSSP, 8-state):
--HHHHHHHHHHHHTT-SSSPPPPHHHHHHHHHHHHHHHHHHHHHHHHSSSEEETTTEEE--SHHHHHHHHHHHHTS--

Sequence (79 aa):
YKPPVIRACMHHLNGRIIIGGKKSEKGVRVKLADIFGIYRGVSYLMTRSGGTWDEDFGANVITQTEQDVWEGVILARPE